Protein AF-A0A383B6H6-F1 (afdb_monomer_lite)

Foldseek 3Di:
DFDFLVRVVVCCVVVVDDDPPDDPVQRDGRDGDDDDDPDDDDDD

Radius of gyration: 13.29 Å; chains: 1; bounding box: 33×24×32 Å

pLDDT: mean 96.73, std 3.55, range [80.0, 98.5]

InterPro domains:
  IPR011962 dCTP deaminase [PF22769] (2-42)
  IPR036157 dUTPase-like superfamily [G3DSA:2.70.40.10] (1-43)
  IPR036157 dUTPase-like superfamily [SSF51283] (1-41)

Sequence (44 aa):
MILSDSAILEAIEKGDIVVDPFDRSCLGTNSYDVHLGKHLACYL

Structure (mmCIF, N/CA/C/O backbone):
data_AF-A0A383B6H6-F1
#
_entry.id   AF-A0A383B6H6-F1
#
loop_
_atom_site.group_PDB
_atom_site.id
_atom_site.type_symbol
_atom_site.label_atom_id
_atom_site.label_alt_id
_atom_site.label_comp_id
_atom_site.label_asym_id
_atom_site.label_entity_id
_atom_site.label_seq_id
_atom_site.pdbx_PDB_ins_code
_atom_site.Cartn_x
_atom_site.Cartn_y
_atom_site.Cartn_z
_atom_site.occupancy
_atom_site.B_iso_or_equiv
_atom_site.auth_seq_id
_atom_site.auth_comp_id
_atom_site.auth_asym_id
_atom_site.auth_atom_id
_atom_site.pdbx_PDB_model_num
ATOM 1 N N . MET A 1 1 ? -7.345 15.159 0.043 1.00 80.00 1 MET A N 1
ATOM 2 C CA . MET A 1 1 ? -7.477 14.451 1.335 1.00 80.00 1 MET A CA 1
ATOM 3 C C . MET A 1 1 ? -6.617 13.204 1.236 1.00 80.00 1 MET A C 1
ATOM 5 O O . MET A 1 1 ? -6.668 12.572 0.192 1.00 80.00 1 MET A O 1
ATOM 9 N N . ILE A 1 2 ? -5.784 12.912 2.233 1.00 94.69 2 ILE A N 1
ATOM 10 C CA . ILE A 1 2 ? -4.976 11.682 2.266 1.00 94.69 2 ILE A CA 1
ATOM 11 C C . ILE A 1 2 ? -5.794 10.627 3.018 1.00 94.69 2 ILE A C 1
ATOM 13 O O . ILE A 1 2 ? -6.401 10.963 4.035 1.00 94.69 2 ILE A O 1
ATOM 17 N N . LEU A 1 3 ? -5.853 9.398 2.501 1.00 97.88 3 LEU A N 1
ATOM 18 C CA . LEU A 1 3 ? -6.562 8.293 3.150 1.00 97.88 3 LEU A CA 1
ATOM 19 C C . LEU A 1 3 ? -5.775 7.810 4.370 1.00 97.88 3 LEU A C 1
ATOM 21 O O . LEU A 1 3 ? -4.557 7.684 4.296 1.00 97.88 3 LEU A O 1
ATOM 25 N N . SER A 1 4 ? -6.462 7.529 5.477 1.00 98.12 4 SER A N 1
ATOM 26 C CA . SER A 1 4 ? -5.886 6.768 6.588 1.00 98.12 4 SER A CA 1
ATOM 27 C C . SER A 1 4 ? -5.751 5.291 6.220 1.00 98.12 4 SER A C 1
ATOM 29 O O . SER A 1 4 ? -6.384 4.813 5.279 1.00 98.12 4 SER A O 1
ATOM 31 N N . ASP A 1 5 ? -4.988 4.547 7.009 1.00 97.94 5 ASP A N 1
ATOM 32 C CA . ASP A 1 5 ? -4.883 3.089 6.935 1.00 97.94 5 ASP A CA 1
ATOM 33 C C . ASP A 1 5 ? -6.255 2.385 6.905 1.00 97.94 5 ASP A C 1
ATOM 35 O O . ASP A 1 5 ? -6.486 1.489 6.093 1.00 97.94 5 ASP A O 1
ATOM 39 N N . SER A 1 6 ? -7.198 2.826 7.739 1.00 98.00 6 SER A N 1
ATOM 40 C CA . SER A 1 6 ? -8.568 2.309 7.783 1.00 98.00 6 SER A CA 1
ATOM 41 C C . SER A 1 6 ? -9.358 2.603 6.507 1.00 98.00 6 SER A C 1
ATOM 43 O O . SER A 1 6 ? -10.051 1.723 6.002 1.00 98.00 6 SER A O 1
ATOM 45 N N . ALA A 1 7 ? -9.221 3.807 5.949 1.00 98.44 7 ALA A N 1
ATOM 46 C CA . ALA A 1 7 ? -9.891 4.178 4.708 1.00 98.44 7 ALA A CA 1
ATOM 47 C C . ALA A 1 7 ? -9.291 3.442 3.498 1.00 98.44 7 ALA A C 1
ATOM 49 O O . ALA A 1 7 ? -10.020 3.086 2.575 1.00 98.44 7 ALA A O 1
ATOM 50 N N . ILE A 1 8 ? -7.979 3.169 3.513 1.00 98.44 8 ILE A N 1
ATOM 51 C CA . ILE A 1 8 ? -7.321 2.321 2.509 1.00 98.44 8 ILE A CA 1
ATOM 52 C C . ILE A 1 8 ? -7.897 0.902 2.566 1.00 98.44 8 ILE A C 1
ATOM 54 O O . ILE A 1 8 ? -8.260 0.358 1.527 1.00 98.44 8 ILE A O 1
ATOM 58 N N . LEU A 1 9 ? -8.031 0.315 3.761 1.00 98.19 9 LEU A N 1
ATOM 59 C CA . LEU A 1 9 ? -8.639 -1.009 3.923 1.00 98.19 9 LEU A CA 1
ATOM 60 C C . LEU A 1 9 ? -10.083 -1.070 3.419 1.00 98.19 9 LEU A C 1
ATOM 62 O O . LEU A 1 9 ? -10.429 -2.003 2.702 1.00 98.19 9 LEU A O 1
ATOM 66 N N . GLU A 1 10 ? -10.915 -0.092 3.781 1.00 98.50 10 GLU A N 1
ATOM 67 C CA . GLU A 1 10 ? -12.319 -0.044 3.357 1.00 98.50 10 GLU A CA 1
ATOM 68 C C . GLU A 1 10 ? -12.435 0.058 1.829 1.00 98.50 10 GLU A C 1
ATOM 70 O O . GLU A 1 10 ? -13.277 -0.597 1.217 1.00 98.50 10 GLU A O 1
ATOM 75 N N . ALA A 1 11 ? -11.5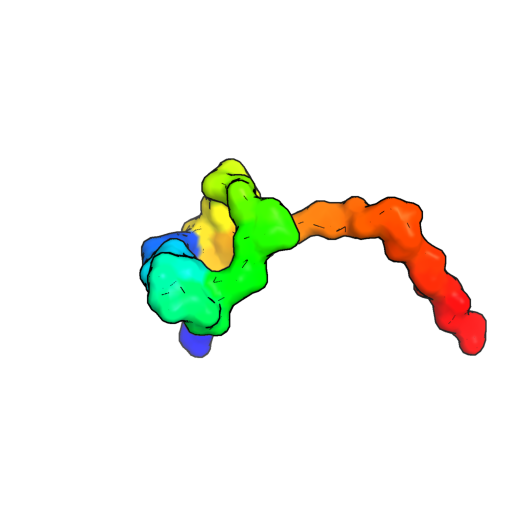63 0.845 1.193 1.00 98.31 11 ALA A N 1
ATOM 76 C CA . ALA A 1 11 ? -11.512 0.951 -0.261 1.00 98.31 11 ALA A CA 1
ATOM 77 C C . ALA A 1 11 ? -11.040 -0.353 -0.931 1.00 98.31 11 ALA A C 1
ATOM 79 O O . ALA A 1 11 ? -11.534 -0.691 -2.007 1.00 98.31 11 ALA A O 1
ATOM 80 N N . ILE A 1 12 ? -10.128 -1.102 -0.295 1.00 97.94 12 ILE A N 1
ATOM 81 C CA . ILE A 1 12 ? -9.729 -2.444 -0.751 1.00 97.94 12 ILE A CA 1
ATOM 82 C C . ILE A 1 12 ? -10.899 -3.427 -0.629 1.00 97.94 12 ILE A C 1
ATOM 84 O O . ILE A 1 12 ? -11.174 -4.168 -1.568 1.00 97.94 12 ILE A O 1
ATOM 88 N N . GLU A 1 13 ? -11.627 -3.408 0.490 1.00 97.94 13 GLU A N 1
ATOM 89 C CA . GLU A 1 13 ? -12.789 -4.276 0.717 1.00 97.94 13 GLU A CA 1
ATOM 90 C C . GLU A 1 13 ? -13.922 -4.007 -0.285 1.00 97.94 13 GLU A C 1
ATOM 92 O O . GLU A 1 13 ? -14.528 -4.943 -0.806 1.00 97.94 13 GLU A O 1
ATOM 97 N N . LYS A 1 14 ? -14.177 -2.733 -0.610 1.00 98.44 14 LYS A N 1
ATOM 98 C CA . LYS A 1 14 ? -15.159 -2.332 -1.633 1.00 98.44 14 LYS A CA 1
ATOM 99 C 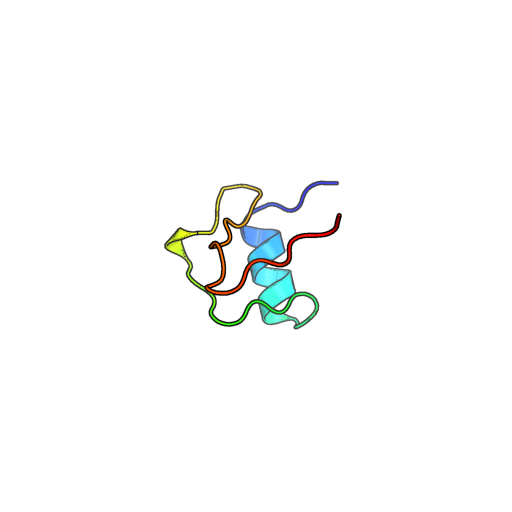C . LYS A 1 14 ? -14.720 -2.650 -3.064 1.00 98.44 14 LYS A C 1
ATOM 101 O O . LYS A 1 14 ? -15.560 -2.648 -3.960 1.00 98.44 14 LYS A O 1
ATOM 106 N N . GLY A 1 15 ? -13.431 -2.913 -3.284 1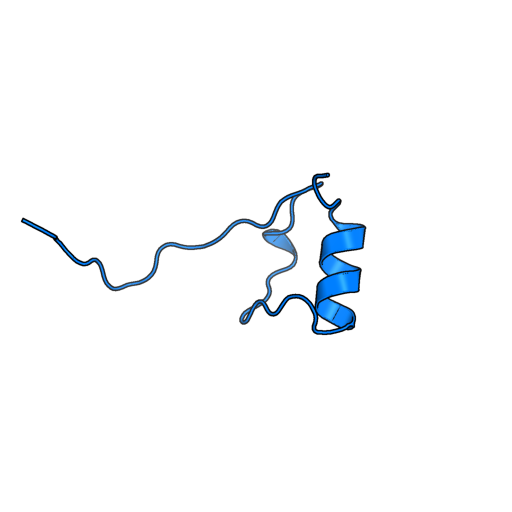.00 97.81 15 GLY A N 1
ATOM 107 C CA . GLY A 1 15 ? -12.848 -3.105 -4.613 1.00 97.81 15 GLY A CA 1
ATOM 108 C C . GLY A 1 15 ? -12.579 -1.805 -5.379 1.00 97.81 15 GLY A C 1
ATOM 109 O O . GLY A 1 15 ? -12.238 -1.859 -6.558 1.00 97.81 15 GLY A O 1
ATOM 110 N N . ASP A 1 16 ? -12.695 -0.649 -4.721 1.00 98.38 16 ASP A N 1
ATOM 111 C CA . ASP A 1 16 ? -12.346 0.656 -5.296 1.00 98.38 16 ASP A CA 1
ATOM 112 C C . ASP A 1 16 ? -10.821 0.803 -5.464 1.00 98.38 16 ASP A C 1
ATOM 114 O O . ASP A 1 16 ? -10.344 1.503 -6.360 1.00 98.38 16 ASP A O 1
ATOM 118 N N . ILE A 1 17 ? -10.045 0.128 -4.607 1.00 97.94 17 ILE A N 1
ATOM 119 C CA . ILE A 1 17 ? -8.588 -0.011 -4.703 1.00 97.94 17 ILE A CA 1
ATOM 120 C C . ILE A 1 17 ? -8.251 -1.499 -4.786 1.00 97.94 17 ILE A C 1
ATOM 122 O O . ILE A 1 17 ? -8.689 -2.288 -3.958 1.00 97.94 17 ILE A O 1
ATOM 126 N N . VAL A 1 18 ? -7.414 -1.885 -5.749 1.00 98.06 18 VAL A N 1
ATOM 127 C CA . VAL A 1 18 ? -6.912 -3.259 -5.862 1.00 98.06 18 VAL A CA 1
ATOM 128 C C . VAL 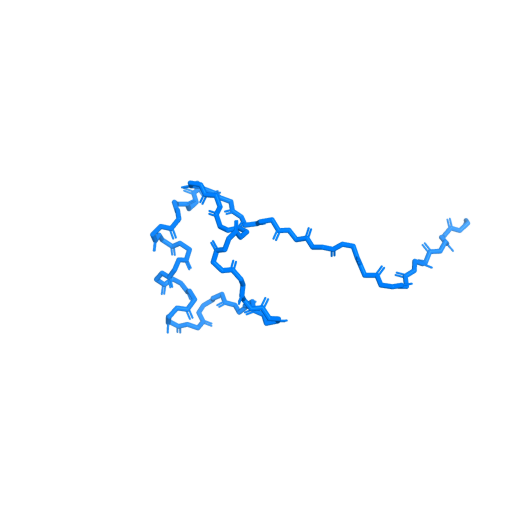A 1 18 ? -5.402 -3.253 -5.674 1.00 98.06 18 VAL A C 1
ATOM 130 O O . VAL A 1 18 ? -4.678 -2.594 -6.419 1.00 98.06 18 VAL A O 1
ATOM 133 N N . VAL A 1 19 ? -4.932 -4.005 -4.681 1.00 97.56 19 VAL A N 1
ATOM 134 C CA . VAL A 1 19 ? -3.514 -4.288 -4.449 1.00 97.56 19 VAL A CA 1
ATOM 135 C C . VAL A 1 19 ? -3.359 -5.800 -4.386 1.00 97.56 19 VAL A C 1
ATOM 137 O O . VAL A 1 19 ? -3.918 -6.438 -3.499 1.00 97.56 19 VAL A O 1
ATOM 140 N N . ASP A 1 20 ? -2.620 -6.370 -5.334 1.00 96.56 20 ASP A N 1
ATOM 141 C CA . ASP A 1 20 ? -2.370 -7.809 -5.405 1.00 96.56 20 ASP A CA 1
ATOM 142 C C . ASP A 1 20 ? -0.905 -8.066 -5.808 1.00 96.56 20 ASP A C 1
ATOM 144 O O . ASP A 1 20 ? -0.498 -7.658 -6.903 1.00 96.56 20 ASP A O 1
ATOM 148 N N . PRO A 1 21 ? -0.082 -8.686 -4.939 1.00 96.69 21 PRO A N 1
ATOM 149 C CA . PRO A 1 21 ? -0.413 -9.158 -3.590 1.00 96.69 21 PRO A CA 1
ATOM 150 C C . PRO A 1 21 ? -0.542 -8.018 -2.562 1.00 96.69 21 PRO A C 1
ATOM 152 O O . PRO A 1 21 ? 0.272 -7.092 -2.542 1.00 96.69 21 PRO A O 1
ATOM 155 N N . PHE A 1 22 ? -1.535 -8.116 -1.669 1.00 97.69 22 PHE A N 1
ATOM 156 C CA . PHE A 1 22 ? -1.657 -7.247 -0.492 1.00 97.69 22 PHE A CA 1
ATOM 157 C C . PHE A 1 22 ? -0.892 -7.825 0.705 1.00 97.69 22 PHE A C 1
ATOM 159 O O . PHE A 1 22 ? -1.087 -8.979 1.085 1.00 97.69 22 PHE A O 1
ATOM 166 N N . ASP A 1 23 ? -0.070 -6.992 1.338 1.00 98.12 23 ASP A N 1
ATOM 167 C CA . ASP A 1 23 ? 0.667 -7.284 2.562 1.00 98.12 23 ASP A CA 1
ATOM 168 C C . ASP A 1 23 ? 0.339 -6.220 3.616 1.00 98.12 23 ASP A C 1
ATOM 170 O O . ASP A 1 23 ? 0.651 -5.036 3.473 1.00 98.12 23 ASP A O 1
ATOM 174 N N . ARG A 1 24 ? -0.282 -6.651 4.719 1.00 97.44 24 ARG A N 1
ATOM 175 C CA . ARG A 1 24 ? -0.668 -5.760 5.819 1.00 97.44 24 ARG A CA 1
ATOM 176 C C . ARG A 1 24 ? 0.534 -5.056 6.457 1.00 97.44 24 ARG A C 1
ATOM 178 O O . ARG A 1 24 ? 0.352 -3.969 6.998 1.00 97.44 24 ARG A O 1
ATOM 185 N N . SER A 1 25 ? 1.729 -5.647 6.416 1.00 98.31 25 SER A N 1
ATOM 186 C CA . SER A 1 25 ? 2.939 -5.055 6.998 1.00 98.31 25 SER A CA 1
ATOM 187 C C . SER A 1 25 ? 3.433 -3.817 6.241 1.00 98.31 25 SER A C 1
ATOM 189 O O . SER A 1 25 ? 4.106 -2.979 6.836 1.00 98.31 25 SER A O 1
ATOM 191 N N . CYS A 1 26 ? 3.038 -3.661 4.973 1.00 98.25 26 CYS A N 1
ATOM 192 C CA . CYS A 1 26 ? 3.347 -2.497 4.141 1.00 98.25 26 CYS A CA 1
ATOM 193 C C . CYS A 1 26 ? 2.349 -1.343 4.315 1.00 98.25 26 CYS A C 1
ATOM 195 O O . CYS A 1 26 ? 2.535 -0.281 3.723 1.00 98.25 26 CYS A O 1
ATOM 197 N N . LEU A 1 27 ? 1.277 -1.524 5.094 1.00 98.44 27 LEU A N 1
ATOM 198 C CA . LEU A 1 27 ? 0.301 -0.466 5.326 1.00 98.44 27 LEU A CA 1
ATOM 199 C C . LEU A 1 27 ? 0.757 0.451 6.472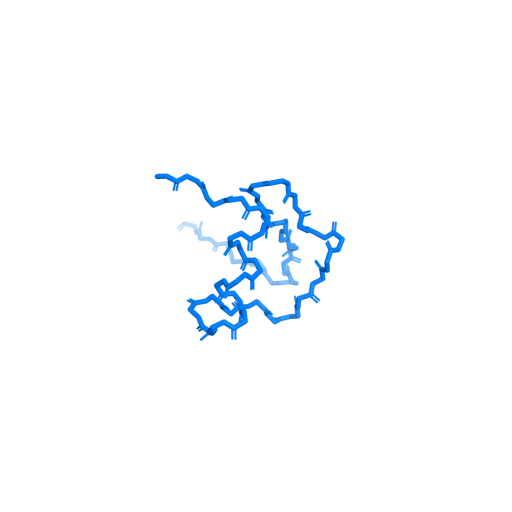 1.00 98.44 27 LEU A C 1
ATOM 201 O O . LEU A 1 27 ? 0.719 0.073 7.644 1.00 98.44 27 LEU A O 1
ATOM 205 N N . GLY A 1 28 ? 1.142 1.675 6.118 1.00 98.00 28 GLY A N 1
ATOM 206 C CA . GLY A 1 28 ? 1.392 2.768 7.055 1.00 98.00 28 GLY A CA 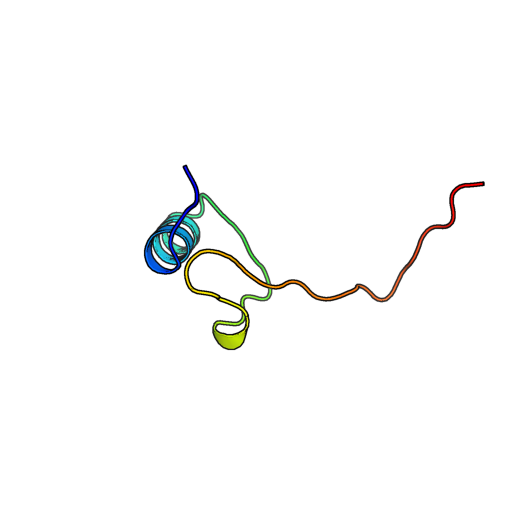1
ATOM 207 C C . GLY A 1 28 ? 0.098 3.452 7.503 1.00 98.00 28 GLY A C 1
ATOM 208 O O . GLY A 1 28 ? -0.993 3.118 7.052 1.00 98.00 28 GLY A O 1
ATOM 209 N N . THR A 1 29 ? 0.200 4.461 8.372 1.00 97.62 29 THR A N 1
ATOM 210 C CA . THR A 1 29 ? -0.971 5.170 8.933 1.00 97.62 29 THR A CA 1
ATOM 211 C C . THR A 1 29 ? -1.791 5.938 7.894 1.00 97.62 29 THR A C 1
ATOM 213 O O . THR A 1 29 ? -2.954 6.255 8.142 1.00 97.62 29 THR A O 1
ATOM 216 N N . ASN A 1 30 ? -1.194 6.261 6.748 1.00 97.69 30 ASN A N 1
ATOM 217 C CA . ASN A 1 30 ? -1.831 6.989 5.655 1.00 97.69 30 ASN A CA 1
ATOM 218 C C . ASN A 1 30 ? -1.181 6.722 4.280 1.00 97.69 30 ASN A C 1
ATOM 220 O O . ASN A 1 30 ? -1.248 7.555 3.373 1.00 97.69 30 ASN A O 1
ATOM 224 N N . SER A 1 31 ? -0.504 5.583 4.143 1.00 98.06 31 SER A N 1
ATOM 225 C CA . SER A 1 31 ? 0.244 5.184 2.949 1.00 98.06 31 SER A CA 1
ATOM 226 C C . SER A 1 31 ? 0.302 3.663 2.836 1.00 98.06 31 SER A C 1
ATOM 228 O O . SER A 1 31 ? 0.023 2.948 3.797 1.00 98.06 31 SER A O 1
ATOM 230 N N . TYR A 1 32 ? 0.690 3.168 1.665 1.00 98.38 32 TYR A N 1
ATOM 231 C CA . TYR A 1 32 ? 0.999 1.760 1.447 1.00 98.38 32 TYR A CA 1
ATOM 232 C C . TYR A 1 32 ? 2.325 1.655 0.690 1.00 98.38 32 TYR A C 1
ATOM 234 O O . TYR A 1 32 ? 2.458 2.223 -0.398 1.00 98.38 32 TYR A O 1
ATOM 242 N N . ASP A 1 33 ? 3.300 0.965 1.272 1.00 98.38 33 ASP A N 1
ATOM 243 C CA . ASP A 1 33 ? 4.631 0.798 0.693 1.00 98.38 33 ASP A CA 1
ATOM 244 C C . ASP A 1 33 ? 4.614 -0.237 -0.443 1.00 98.38 33 ASP A C 1
ATOM 246 O O . ASP A 1 33 ? 3.962 -1.279 -0.364 1.00 98.38 33 ASP A O 1
ATOM 250 N N . VAL A 1 34 ? 5.350 0.044 -1.522 1.00 97.38 34 VAL A N 1
ATOM 251 C CA . VAL A 1 34 ? 5.456 -0.835 -2.699 1.00 97.38 34 VAL A CA 1
ATOM 252 C C . VAL A 1 34 ? 6.885 -1.329 -2.905 1.00 97.38 34 VAL A C 1
ATOM 254 O O . VAL A 1 34 ? 7.846 -0.745 -2.407 1.00 97.38 34 VAL A O 1
ATOM 257 N N . HIS A 1 35 ? 7.028 -2.395 -3.691 1.00 96.12 35 HIS A N 1
ATOM 258 C CA . HIS A 1 35 ? 8.309 -3.050 -3.941 1.00 96.12 35 HIS A CA 1
ATOM 259 C C . HIS A 1 35 ? 8.795 -2.820 -5.372 1.00 96.12 35 HIS A C 1
ATOM 261 O O . HIS A 1 35 ? 8.008 -2.779 -6.320 1.00 96.12 35 HIS A O 1
ATOM 267 N N . LEU A 1 36 ? 10.114 -2.715 -5.537 1.00 97.19 36 LEU A N 1
ATOM 268 C CA . LEU A 1 36 ? 10.738 -2.612 -6.851 1.00 97.19 36 LEU A CA 1
ATOM 269 C C . LEU A 1 36 ? 10.577 -3.926 -7.629 1.00 97.19 36 LEU A C 1
ATOM 271 O O . LEU A 1 36 ? 10.952 -4.997 -7.152 1.00 97.19 36 LEU A O 1
ATOM 275 N N . GLY A 1 37 ? 10.041 -3.838 -8.846 1.00 95.44 37 GLY A N 1
ATOM 276 C CA . GLY A 1 37 ? 9.903 -4.983 -9.741 1.00 95.44 37 GLY A CA 1
ATOM 277 C C . GLY A 1 37 ? 11.232 -5.430 -10.361 1.00 95.44 37 GLY A C 1
ATOM 278 O O . GLY A 1 37 ? 12.199 -4.679 -10.434 1.00 95.44 37 GLY A O 1
ATOM 279 N N . LYS A 1 38 ? 11.262 -6.665 -10.875 1.00 97.31 38 LYS A N 1
ATOM 280 C CA . LYS A 1 38 ? 12.458 -7.282 -11.484 1.00 97.31 38 LYS A CA 1
ATOM 281 C C . LYS A 1 38 ? 12.965 -6.611 -12.768 1.00 97.31 38 LYS A C 1
ATOM 283 O O . LYS A 1 38 ? 14.107 -6.834 -13.155 1.00 97.31 38 LYS A O 1
ATOM 288 N N . HIS A 1 39 ? 12.109 -5.859 -13.457 1.00 97.00 39 HIS A N 1
ATOM 289 C CA . HIS A 1 39 ? 12.392 -5.304 -14.779 1.00 97.00 39 HIS A CA 1
ATOM 290 C C . HIS A 1 39 ? 12.491 -3.786 -14.697 1.00 97.00 39 HIS A C 1
ATOM 292 O O . HIS A 1 39 ? 11.573 -3.139 -14.198 1.00 97.00 39 HIS A O 1
ATOM 298 N N . LEU A 1 40 ? 13.576 -3.226 -15.231 1.00 96.75 40 LEU A N 1
ATOM 299 C CA . LEU A 1 40 ? 13.797 -1.786 -15.340 1.00 96.75 40 LEU A CA 1
ATOM 300 C C . LEU A 1 40 ? 13.954 -1.414 -16.813 1.00 96.75 40 LEU A C 1
ATOM 302 O O . LEU A 1 40 ? 14.714 -2.055 -17.538 1.00 96.75 40 LEU A O 1
ATOM 306 N N . ALA A 1 41 ? 13.231 -0.385 -17.250 1.00 95.75 41 ALA A N 1
ATOM 307 C CA . ALA A 1 41 ? 13.370 0.176 -18.587 1.00 95.75 41 ALA A CA 1
ATOM 308 C C . ALA A 1 41 ? 14.293 1.398 -18.541 1.00 95.75 41 ALA A C 1
ATOM 310 O O . ALA A 1 41 ? 14.098 2.294 -17.719 1.00 95.75 41 ALA A O 1
ATOM 311 N N . CYS A 1 42 ? 15.271 1.442 -19.444 1.00 95.62 42 CYS A N 1
ATOM 312 C CA . CYS A 1 42 ? 16.116 2.611 -19.655 1.00 95.62 42 CYS A CA 1
ATOM 313 C C . CYS A 1 42 ? 15.601 3.377 -20.873 1.00 95.62 42 CYS A C 1
ATOM 315 O O . CYS A 1 42 ? 15.640 2.857 -21.988 1.00 95.62 42 CYS A O 1
ATOM 317 N N . TYR A 1 43 ? 15.130 4.601 -20.652 1.00 92.38 43 TYR A N 1
ATOM 318 C CA . TYR A 1 43 ? 14.795 5.536 -21.721 1.00 92.38 43 TYR A CA 1
ATOM 319 C C . TYR A 1 43 ? 16.011 6.441 -21.945 1.00 92.38 43 TYR A C 1
ATOM 321 O O . TYR A 1 43 ? 16.472 7.079 -20.997 1.00 92.38 43 TYR A O 1
ATOM 329 N N . LEU A 1 44 ? 16.559 6.410 -23.163 1.00 82.88 44 LEU A N 1
ATOM 330 C CA . LEU A 1 44 ? 17.677 7.249 -23.609 1.00 82.88 44 LEU A CA 1
ATOM 331 C C . LEU A 1 44 ? 17.161 8.518 -24.287 1.00 82.88 44 LEU A C 1
ATOM 333 O O . LEU A 1 44 ? 16.154 8.406 -25.024 1.00 82.88 44 LEU A O 1
#

Organism: NCBI:txid408172

Secondary structure (DSSP, 8-state):
-PPPHHHHHHHHHHTSS--SS--GGGB-SS-B-----S------